Protein AF-A0A2G9N3I8-F1 (afdb_monomer_lite)

pLDDT: mean 81.4, std 17.85, range [31.97, 96.81]

Foldseek 3Di:
DEEEEEEADPLCVLLQVVLVVVCVVPDPPYDYHYYYHVHLVRCLVCVVVCQVGPEYEYEYEAADDDPSLVSSVVSQVVVVVVVHHYDYDHYYDNDRCDDSVSSVVVSVVVVCLQANPPDDPDDDDDDDDPHDHD

Secondary structure (DSSP, 8-state):
-EEEEEES-GGGHHHHHHHHHHHHHHSSS-EEEEEE-SSHHHHHHHGGGGTTSSEEEEEEEESS--HHHHHHHHHHHHHHHTT--EEEEEEE-SS---SHHHHHHHHHHHHHHHH--TT---------------

Structure (mmCIF, N/CA/C/O backbone):
data_AF-A0A2G9N3I8-F1
#
_entry.id   AF-A0A2G9N3I8-F1
#
loop_
_atom_site.group_PDB
_atom_site.id
_atom_site.type_symbol
_atom_site.label_atom_id
_atom_site.label_alt_id
_atom_site.label_comp_id
_atom_site.label_asym_id
_atom_site.label_entity_id
_atom_site.label_seq_id
_atom_site.pdbx_PDB_ins_code
_atom_site.Cartn_x
_atom_site.Cartn_y
_atom_site.Cartn_z
_atom_site.occupancy
_atom_site.B_iso_or_equiv
_atom_site.auth_seq_id
_atom_site.auth_comp_id
_atom_site.auth_asym_id
_atom_site.auth_atom_id
_atom_site.pdbx_PDB_model_num
ATOM 1 N N . MET A 1 1 ? -4.926 -1.048 17.184 1.00 89.94 1 MET A N 1
ATOM 2 C CA . MET A 1 1 ? -5.136 -1.405 15.766 1.00 89.94 1 MET A CA 1
ATOM 3 C C . MET A 1 1 ? -3.810 -1.860 15.169 1.00 89.94 1 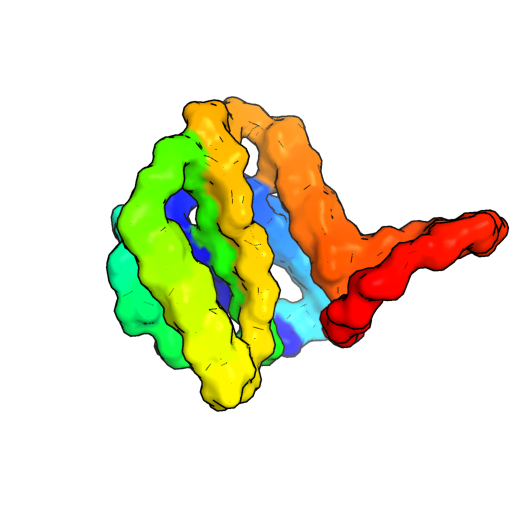MET A C 1
ATOM 5 O O . MET A 1 1 ? -2.803 -1.236 15.475 1.00 89.94 1 MET A O 1
ATOM 9 N N . LYS A 1 2 ? -3.779 -2.940 14.387 1.00 95.50 2 LYS A N 1
ATOM 10 C CA . LYS A 1 2 ? -2.615 -3.431 13.639 1.00 95.50 2 LYS A CA 1
ATOM 11 C C . LYS A 1 2 ? -2.803 -3.127 12.158 1.00 95.50 2 LYS A C 1
ATOM 13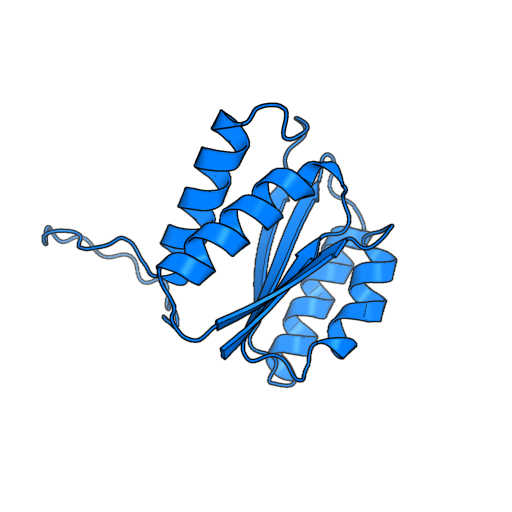 O O . LYS A 1 2 ? -3.766 -3.610 11.567 1.00 95.50 2 LYS A O 1
ATOM 18 N N . ILE A 1 3 ? -1.898 -2.352 11.573 1.00 95.56 3 ILE A N 1
ATOM 19 C CA . ILE A 1 3 ? -1.936 -1.980 10.154 1.00 95.56 3 ILE A CA 1
ATOM 20 C C . ILE A 1 3 ? -0.709 -2.555 9.453 1.00 95.56 3 ILE A C 1
ATOM 22 O O . ILE A 1 3 ? 0.402 -2.404 9.952 1.00 95.56 3 ILE A O 1
ATOM 26 N N . ALA A 1 4 ? -0.904 -3.193 8.304 1.00 96.81 4 ALA A N 1
ATOM 27 C CA . ALA A 1 4 ? 0.188 -3.540 7.402 1.00 96.81 4 ALA A CA 1
ATOM 28 C C . ALA A 1 4 ? 0.185 -2.573 6.215 1.00 96.81 4 ALA A C 1
ATOM 30 O O . ALA A 1 4 ? -0.865 -2.343 5.621 1.00 96.81 4 ALA A O 1
ATOM 31 N N . ILE A 1 5 ? 1.340 -2.018 5.862 1.00 96.12 5 ILE A N 1
ATOM 32 C CA . ILE A 1 5 ? 1.570 -1.287 4.615 1.00 96.12 5 ILE A CA 1
ATOM 33 C C . ILE A 1 5 ? 2.506 -2.154 3.783 1.00 96.12 5 ILE A C 1
ATOM 35 O O . ILE A 1 5 ? 3.629 -2.421 4.204 1.00 96.12 5 ILE A O 1
ATOM 39 N N . VAL A 1 6 ? 2.040 -2.619 2.631 1.00 95.69 6 VAL A N 1
ATOM 40 C CA . VAL A 1 6 ? 2.768 -3.564 1.783 1.00 95.69 6 VAL A CA 1
ATOM 41 C C . VAL A 1 6 ? 2.985 -2.975 0.396 1.00 95.69 6 VAL A C 1
ATOM 43 O O . VAL A 1 6 ? 2.074 -2.385 -0.181 1.00 95.69 6 VAL A O 1
ATOM 46 N N . THR A 1 7 ? 4.190 -3.140 -0.134 1.00 93.19 7 THR A N 1
ATOM 47 C CA . THR A 1 7 ? 4.594 -2.700 -1.479 1.00 93.19 7 THR A CA 1
ATOM 48 C C . THR A 1 7 ? 5.481 -3.758 -2.128 1.00 93.19 7 THR A C 1
ATOM 50 O O . THR A 1 7 ? 5.988 -4.634 -1.433 1.00 93.19 7 THR A O 1
ATOM 53 N N . SER A 1 8 ? 5.678 -3.706 -3.446 1.00 89.19 8 SER A N 1
ATOM 54 C CA . SER A 1 8 ? 6.656 -4.538 -4.155 1.00 89.19 8 SER A CA 1
ATOM 55 C C . SER A 1 8 ? 7.825 -3.759 -4.768 1.00 89.19 8 SER A C 1
ATOM 57 O O . SER A 1 8 ? 8.531 -4.289 -5.625 1.00 89.19 8 SER A O 1
ATOM 59 N N . ASN A 1 9 ? 8.003 -2.483 -4.409 1.00 83.44 9 ASN A N 1
ATOM 60 C CA . ASN A 1 9 ? 9.043 -1.640 -4.989 1.00 83.44 9 ASN A CA 1
ATOM 61 C C . ASN A 1 9 ? 9.691 -0.735 -3.931 1.00 83.44 9 ASN A C 1
ATOM 63 O O . ASN A 1 9 ? 9.032 0.028 -3.227 1.00 83.44 9 ASN A O 1
ATOM 67 N N . ALA A 1 10 ? 11.022 -0.786 -3.841 1.00 80.75 10 ALA A N 1
ATOM 68 C CA . ALA A 1 10 ? 11.787 -0.008 -2.871 1.00 80.75 10 ALA A CA 1
ATOM 69 C C . ALA A 1 10 ? 11.663 1.515 -3.070 1.00 80.75 10 ALA A C 1
ATOM 71 O O . ALA A 1 10 ? 11.817 2.258 -2.099 1.00 80.75 10 ALA A O 1
ATOM 72 N N . SER A 1 11 ? 11.346 1.993 -4.281 1.00 79.00 11 SER A N 1
ATOM 73 C CA . SER A 1 11 ? 11.097 3.424 -4.522 1.00 79.00 11 SER A CA 1
ATOM 74 C C . SER A 1 11 ? 9.849 3.946 -3.803 1.00 79.00 11 SER A C 1
ATOM 76 O O . SER A 1 11 ? 9.693 5.149 -3.638 1.00 79.00 11 SER A O 1
ATOM 78 N N . GLU A 1 12 ? 8.969 3.059 -3.339 1.00 81.44 12 GLU A N 1
ATOM 79 C CA . GLU A 1 12 ? 7.737 3.404 -2.621 1.00 81.44 12 GLU A CA 1
ATOM 80 C C . GLU A 1 12 ? 7.942 3.465 -1.100 1.00 81.44 12 GLU A C 1
ATOM 82 O O . GLU A 1 12 ? 7.038 3.824 -0.337 1.00 81.44 12 GLU A O 1
ATOM 87 N N . LEU A 1 13 ? 9.148 3.133 -0.627 1.00 84.69 13 LEU A N 1
ATOM 88 C CA . LEU A 1 13 ? 9.482 3.142 0.791 1.00 84.69 13 LEU A CA 1
ATOM 89 C C . LEU A 1 13 ? 9.346 4.532 1.444 1.00 84.69 13 LEU A C 1
ATOM 91 O O . LEU A 1 13 ? 8.852 4.578 2.572 1.00 84.69 13 LEU A O 1
ATOM 95 N N . PRO A 1 14 ? 9.719 5.661 0.802 1.00 87.44 14 PRO A N 1
ATOM 96 C CA . PRO A 1 14 ? 9.495 6.991 1.372 1.00 87.44 14 PRO A CA 1
ATOM 97 C C . PRO A 1 14 ? 8.012 7.276 1.645 1.00 87.44 14 PRO A C 1
ATOM 99 O O . PRO A 1 14 ? 7.670 7.741 2.732 1.00 87.44 14 PRO A O 1
ATOM 102 N N . VAL A 1 15 ? 7.125 6.921 0.707 1.00 88.50 15 VAL A N 1
ATOM 103 C CA . VAL A 1 15 ? 5.667 7.039 0.883 1.00 88.50 15 VAL A CA 1
ATOM 104 C C . VAL A 1 15 ? 5.191 6.138 2.016 1.00 88.50 15 VAL A C 1
ATOM 106 O O . VAL A 1 15 ? 4.467 6.587 2.897 1.00 88.50 15 VAL A O 1
ATOM 109 N N . SER A 1 16 ? 5.632 4.879 2.030 1.00 91.31 16 SER A N 1
ATOM 110 C CA . SER A 1 16 ? 5.220 3.899 3.041 1.00 91.31 16 SER A CA 1
ATOM 111 C C . SER A 1 16 ? 5.609 4.334 4.458 1.00 91.31 16 SER A C 1
ATOM 113 O O . SER A 1 16 ? 4.801 4.245 5.382 1.00 91.31 16 SER A O 1
ATOM 115 N N . LYS A 1 17 ? 6.831 4.858 4.629 1.00 91.44 17 LYS A N 1
ATOM 116 C CA . LYS A 1 17 ? 7.322 5.385 5.911 1.00 91.44 17 LYS A CA 1
ATOM 117 C C . LYS A 1 17 ? 6.541 6.614 6.348 1.00 91.44 17 LYS A C 1
ATOM 119 O O . LYS A 1 17 ? 6.033 6.644 7.465 1.00 91.44 17 LYS A O 1
ATOM 124 N N . ARG A 1 18 ? 6.374 7.591 5.460 1.00 90.69 18 ARG A N 1
ATOM 125 C CA . ARG A 1 18 ? 5.629 8.808 5.784 1.00 90.69 18 ARG A CA 1
ATOM 126 C C . ARG A 1 18 ? 4.174 8.516 6.138 1.00 90.69 18 ARG A C 1
ATOM 128 O O . ARG A 1 18 ? 3.646 9.070 7.097 1.00 90.69 18 ARG A O 1
ATOM 135 N N . LEU A 1 19 ? 3.538 7.614 5.393 1.00 91.75 19 LEU A N 1
ATOM 136 C CA . LEU A 1 19 ? 2.188 7.160 5.693 1.00 91.75 19 LEU A CA 1
ATOM 137 C C . LEU A 1 19 ? 2.121 6.498 7.073 1.00 91.75 19 LEU A C 1
ATOM 139 O O . LEU A 1 19 ? 1.176 6.757 7.812 1.00 91.75 19 LEU A O 1
ATOM 143 N N . SER A 1 20 ? 3.116 5.682 7.442 1.00 93.62 20 SER A N 1
ATOM 144 C CA . SER A 1 20 ? 3.160 5.076 8.776 1.00 93.62 20 SER A CA 1
ATOM 145 C C . SER A 1 20 ? 3.246 6.123 9.892 1.00 93.62 20 SER A C 1
ATOM 147 O O . SER A 1 20 ? 2.436 6.076 10.815 1.00 93.62 20 SER A O 1
ATOM 149 N N . GLU A 1 21 ? 4.126 7.120 9.766 1.00 92.06 21 GLU A N 1
ATOM 150 C CA . GLU A 1 21 ? 4.265 8.206 10.747 1.00 92.06 21 GLU A CA 1
ATOM 151 C C . GLU A 1 21 ? 2.951 8.980 10.922 1.00 92.06 21 GLU A C 1
ATOM 153 O O . GLU A 1 21 ? 2.522 9.274 12.040 1.00 92.06 21 GLU A O 1
ATOM 158 N N . GLU A 1 22 ? 2.266 9.276 9.819 1.00 91.56 22 GLU A N 1
ATOM 159 C CA . GLU A 1 22 ? 1.034 10.057 9.862 1.00 91.56 22 GLU A CA 1
ATOM 160 C C . GLU A 1 22 ? -0.154 9.250 10.410 1.00 91.56 22 GLU A C 1
ATOM 162 O O . GLU A 1 22 ? -0.953 9.762 11.199 1.00 91.56 22 GLU A O 1
ATOM 167 N N . LEU A 1 23 ? -0.238 7.956 10.087 1.00 90.12 23 LEU A N 1
ATOM 168 C CA . LEU A 1 23 ? -1.221 7.051 10.686 1.00 90.12 23 LEU A CA 1
ATOM 169 C C . LEU A 1 23 ? -0.989 6.872 12.193 1.00 90.12 23 LEU A C 1
ATOM 171 O O . LEU A 1 23 ? -1.958 6.851 12.950 1.00 90.12 23 LEU A O 1
ATOM 175 N N . GLU A 1 24 ? 0.265 6.795 12.645 1.00 92.00 24 GLU A N 1
ATOM 176 C CA . GLU A 1 24 ? 0.614 6.764 14.072 1.00 92.00 24 GLU A CA 1
ATOM 177 C C . GLU A 1 24 ? 0.221 8.048 14.803 1.00 92.00 24 GLU A C 1
ATOM 179 O O . GLU A 1 24 ? -0.187 8.005 15.969 1.00 92.00 24 GLU A O 1
ATOM 184 N N . ASN A 1 25 ? 0.302 9.197 14.131 1.00 89.44 25 ASN A N 1
ATOM 185 C CA . ASN A 1 25 ? -0.119 10.473 14.696 1.00 89.44 25 ASN A CA 1
ATOM 186 C C . ASN A 1 25 ? -1.641 10.584 14.831 1.00 89.44 25 ASN A C 1
ATOM 188 O O . ASN A 1 25 ? -2.117 11.084 15.855 1.00 89.44 25 ASN A O 1
ATOM 192 N N . GLN A 1 26 ? -2.393 10.109 13.836 1.00 85.88 26 GLN A N 1
ATOM 193 C CA . GLN A 1 26 ? -3.850 10.259 13.780 1.00 85.88 26 GLN A CA 1
ATOM 194 C C . GLN A 1 26 ? -4.613 9.152 14.517 1.00 85.88 26 GLN A C 1
ATOM 196 O O . GLN A 1 26 ? -5.662 9.417 15.108 1.00 85.88 26 GLN A O 1
ATOM 201 N N . ILE A 1 27 ? -4.097 7.920 14.518 1.00 84.56 27 ILE A N 1
ATOM 202 C CA . ILE A 1 27 ? -4.749 6.764 15.136 1.00 84.56 27 ILE A CA 1
ATOM 203 C 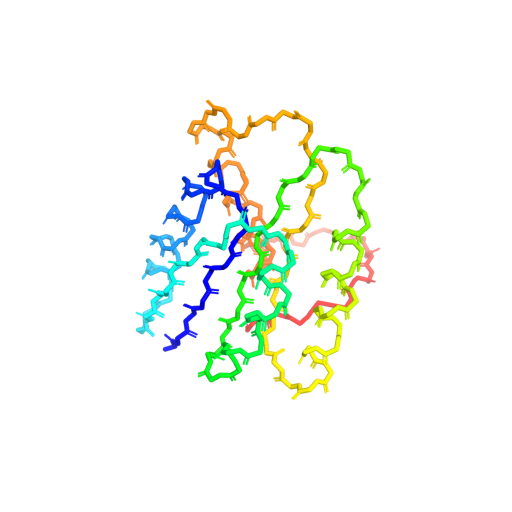C . ILE A 1 27 ? -3.908 6.295 16.322 1.00 84.56 27 ILE A C 1
ATOM 205 O O . ILE A 1 27 ? -2.873 5.657 16.158 1.00 84.56 27 ILE A O 1
ATOM 209 N N . LYS A 1 28 ? -4.379 6.544 17.549 1.00 83.81 28 LYS A N 1
ATOM 210 C CA . LYS A 1 28 ? -3.739 6.026 18.769 1.00 83.81 28 LYS A CA 1
ATOM 211 C C . LYS A 1 28 ? -4.739 5.221 19.604 1.00 83.81 28 LYS A C 1
ATOM 213 O O . LYS A 1 28 ? -5.800 5.755 19.925 1.00 83.81 28 LYS A O 1
ATOM 218 N N . PRO A 1 29 ? -4.420 3.972 20.003 1.00 88.31 29 PRO A N 1
ATOM 219 C CA . PRO A 1 29 ? -3.176 3.229 19.753 1.00 88.31 29 PRO A CA 1
ATOM 220 C C . PRO A 1 29 ? -3.167 2.435 18.423 1.00 88.31 29 PRO A C 1
ATOM 222 O O . PRO A 1 29 ? -4.090 1.661 18.135 1.00 88.31 29 PRO A O 1
ATOM 225 N N . VAL A 1 30 ? -2.070 2.536 17.663 1.00 92.62 30 VAL A N 1
ATOM 226 C CA . VAL A 1 30 ? -1.812 1.756 16.438 1.00 92.62 30 VAL A CA 1
ATOM 227 C C . VAL A 1 30 ? -0.422 1.109 16.473 1.00 92.62 30 VAL A C 1
ATOM 229 O O . VAL A 1 30 ? 0.489 1.613 17.119 1.00 92.62 30 VAL A O 1
ATOM 232 N N . SER A 1 31 ? -0.281 -0.038 15.816 1.00 95.19 31 SER A N 1
ATOM 233 C CA . SER A 1 31 ? 0.984 -0.711 15.527 1.00 95.19 31 SER A CA 1
ATOM 234 C C . SER A 1 31 ? 1.042 -0.934 14.022 1.00 95.19 31 SER A C 1
ATOM 236 O O . SER A 1 31 ? 0.110 -1.516 13.462 1.00 95.19 31 SER A O 1
ATOM 238 N N . ILE A 1 32 ? 2.092 -0.429 13.374 1.00 96.06 32 ILE A N 1
ATOM 239 C CA . ILE A 1 32 ? 2.223 -0.455 11.917 1.00 96.06 32 ILE A CA 1
ATOM 240 C C . ILE A 1 32 ? 3.415 -1.322 11.514 1.00 96.06 32 ILE A C 1
ATOM 242 O O . ILE A 1 32 ? 4.504 -1.199 12.072 1.00 96.06 32 ILE A O 1
ATOM 246 N N . SER A 1 33 ? 3.200 -2.200 10.539 1.00 95.94 33 SER A N 1
ATOM 247 C CA . SER A 1 33 ? 4.238 -2.995 9.884 1.00 95.94 33 SER A CA 1
ATOM 248 C C . SER A 1 33 ? 4.358 -2.548 8.434 1.00 95.94 33 SER A C 1
ATOM 250 O O . SER A 1 33 ? 3.361 -2.524 7.720 1.00 95.94 33 SER A O 1
ATOM 252 N N . VAL A 1 34 ? 5.564 -2.179 8.004 1.00 95.56 34 VAL A N 1
ATOM 253 C CA . VAL A 1 34 ? 5.853 -1.823 6.609 1.00 95.56 34 VAL A CA 1
ATOM 254 C C . VAL A 1 34 ? 6.665 -2.951 5.987 1.00 95.56 34 VAL A C 1
ATOM 256 O O . VAL A 1 34 ? 7.761 -3.239 6.467 1.00 95.56 34 VAL A O 1
ATOM 259 N N . GLU A 1 35 ? 6.149 -3.571 4.929 1.00 95.00 35 GLU A N 1
ATOM 260 C CA . GLU A 1 35 ? 6.817 -4.669 4.227 1.00 95.00 35 GLU A CA 1
ATOM 261 C C . GLU A 1 35 ? 7.001 -4.366 2.739 1.00 95.00 35 GLU A C 1
ATOM 263 O O . GLU A 1 35 ? 6.094 -3.892 2.054 1.00 95.00 35 GLU A O 1
ATOM 268 N N . VAL A 1 36 ? 8.204 -4.655 2.240 1.00 93.56 36 VAL A N 1
ATOM 269 C CA . VAL A 1 36 ? 8.568 -4.509 0.829 1.00 93.56 36 VAL A CA 1
ATOM 270 C C . VAL A 1 36 ? 8.853 -5.895 0.274 1.00 93.56 36 VAL A C 1
ATOM 272 O O . VAL A 1 36 ? 9.822 -6.543 0.668 1.00 93.56 36 VAL A O 1
ATOM 275 N N . PHE A 1 37 ? 8.008 -6.339 -0.644 1.00 93.06 37 PHE A N 1
ATOM 276 C CA . PHE A 1 37 ? 8.185 -7.575 -1.382 1.00 93.06 37 PHE A CA 1
ATOM 277 C C . PHE A 1 37 ? 9.157 -7.356 -2.551 1.00 93.06 37 PHE A C 1
ATOM 279 O O . PHE A 1 37 ? 9.156 -6.285 -3.156 1.00 93.06 37 PHE A O 1
ATOM 286 N N . PRO A 1 38 ? 9.976 -8.355 -2.913 1.00 89.06 38 PRO A N 1
ATOM 287 C CA . PRO A 1 38 ? 10.898 -8.241 -4.045 1.00 89.06 38 PRO A CA 1
ATOM 288 C C . PRO A 1 38 ? 10.210 -8.102 -5.411 1.00 89.06 38 PRO A C 1
ATOM 290 O O . PRO A 1 38 ? 10.823 -7.621 -6.362 1.00 89.06 38 PRO A O 1
ATOM 293 N N . SER A 1 39 ? 8.959 -8.554 -5.531 1.00 90.88 39 SER A N 1
ATOM 294 C CA . SER A 1 39 ? 8.180 -8.498 -6.769 1.00 90.88 39 SER A CA 1
ATOM 295 C C . SER A 1 39 ? 6.674 -8.486 -6.499 1.00 90.88 39 SER A C 1
ATOM 297 O O . SER A 1 39 ? 6.217 -8.850 -5.412 1.00 90.88 39 SER A O 1
ATOM 299 N N . VAL A 1 40 ? 5.885 -8.098 -7.507 1.00 92.38 40 VAL A N 1
ATOM 300 C CA . VAL A 1 40 ? 4.413 -8.137 -7.437 1.00 92.38 40 VAL A CA 1
ATOM 301 C C . VAL A 1 40 ? 3.911 -9.573 -7.230 1.00 92.38 40 VAL A C 1
ATOM 303 O O . VAL A 1 40 ? 2.978 -9.793 -6.463 1.00 92.38 40 VAL A O 1
ATOM 306 N N . LEU A 1 41 ? 4.555 -10.571 -7.844 1.00 92.38 41 LEU A N 1
ATOM 307 C CA . LEU A 1 41 ? 4.203 -11.988 -7.678 1.00 92.38 41 LEU A CA 1
ATOM 308 C C . LEU A 1 41 ? 4.447 -12.500 -6.250 1.00 92.38 41 LEU A C 1
ATOM 310 O O . LEU A 1 41 ? 3.648 -13.278 -5.717 1.00 92.38 41 LEU A O 1
ATOM 314 N N . GLU A 1 42 ? 5.525 -12.051 -5.608 1.00 93.62 42 GLU A N 1
ATOM 315 C CA . GLU A 1 42 ? 5.785 -12.374 -4.203 1.00 93.62 42 GLU A CA 1
ATOM 316 C C . GLU A 1 42 ? 4.791 -11.677 -3.273 1.00 93.62 42 GLU A C 1
ATOM 318 O O . GLU A 1 42 ? 4.295 -12.308 -2.341 1.00 93.62 42 GLU A O 1
ATOM 323 N N . LEU A 1 43 ? 4.418 -10.428 -3.575 1.00 94.44 43 LEU A N 1
ATOM 324 C CA . LEU A 1 43 ? 3.350 -9.725 -2.863 1.00 94.44 43 LEU A CA 1
ATOM 325 C C . LEU A 1 43 ? 2.016 -10.482 -2.967 1.00 94.44 43 LEU A C 1
ATOM 327 O O . LEU A 1 43 ? 1.364 -10.700 -1.950 1.00 94.44 43 LEU A O 1
ATOM 331 N N . ILE A 1 44 ? 1.632 -10.937 -4.165 1.00 94.75 44 ILE A N 1
ATOM 332 C CA . ILE A 1 44 ? 0.425 -11.756 -4.392 1.00 94.75 44 ILE A CA 1
ATOM 333 C C . ILE A 1 44 ? 0.439 -13.008 -3.512 1.00 94.75 44 ILE A C 1
ATOM 335 O O . ILE A 1 44 ? -0.550 -13.313 -2.845 1.00 94.75 44 ILE A O 1
ATOM 339 N N . SER A 1 45 ? 1.565 -13.723 -3.504 1.00 93.75 45 SER A N 1
ATOM 340 C CA . SER A 1 45 ? 1.718 -14.967 -2.742 1.00 93.75 45 SER A CA 1
ATOM 341 C C . SER A 1 45 ? 1.705 -14.724 -1.230 1.00 93.75 45 SER A C 1
ATOM 343 O O . SER A 1 45 ? 1.187 -15.543 -0.473 1.00 93.75 45 SER A O 1
ATOM 345 N N . GLY A 1 46 ? 2.256 -13.592 -0.786 1.00 93.38 46 GLY A N 1
ATOM 346 C CA . GLY A 1 46 ? 2.368 -13.221 0.620 1.00 93.38 46 GLY A CA 1
ATOM 347 C C . GLY A 1 46 ? 1.139 -12.524 1.201 1.00 93.38 46 GLY A C 1
ATOM 348 O O . GLY A 1 46 ? 1.007 -12.486 2.423 1.00 93.38 46 GLY A O 1
ATOM 349 N N . LEU A 1 47 ? 0.221 -12.006 0.378 1.00 93.56 47 LEU A N 1
ATOM 350 C CA . LEU A 1 47 ? -0.868 -11.134 0.834 1.00 93.56 47 LEU A CA 1
ATOM 351 C C . LEU A 1 47 ? -1.769 -11.784 1.896 1.00 93.56 47 LEU A C 1
ATOM 353 O O . LEU A 1 47 ? -2.141 -11.142 2.877 1.00 93.56 47 LEU A O 1
ATOM 357 N N . HIS A 1 48 ? -2.053 -13.078 1.752 1.00 92.81 48 HIS A N 1
ATOM 358 C CA . HIS A 1 48 ? -2.888 -13.821 2.698 1.00 92.81 48 HIS A CA 1
ATOM 359 C C . HIS A 1 48 ? -2.301 -13.861 4.122 1.00 92.81 48 HIS A C 1
ATOM 361 O O . HIS A 1 48 ? -3.034 -13.936 5.110 1.00 92.81 48 HIS A O 1
ATOM 367 N N . SER A 1 49 ? -0.976 -13.747 4.254 1.00 94.06 49 SER A N 1
ATOM 368 C CA . SER A 1 49 ? -0.272 -13.749 5.544 1.00 94.06 49 SER A CA 1
ATOM 369 C C . SER A 1 49 ? -0.742 -12.621 6.463 1.00 94.06 49 SER A C 1
ATOM 371 O O . SER A 1 49 ? -0.663 -12.752 7.684 1.00 94.06 49 SER A O 1
ATOM 373 N N . PHE A 1 50 ? -1.287 -11.538 5.900 1.00 95.19 50 PHE A N 1
ATOM 374 C CA . PHE A 1 50 ? -1.750 -10.370 6.645 1.00 95.19 50 PHE A CA 1
ATOM 375 C C . PHE A 1 50 ? -3.234 -10.425 7.044 1.00 95.19 50 PHE A C 1
ATOM 377 O O . PHE A 1 50 ? -3.749 -9.450 7.582 1.00 95.19 50 PHE A O 1
ATOM 384 N N . MET A 1 51 ? -3.925 -11.556 6.859 1.00 92.69 51 MET A N 1
ATOM 385 C CA . MET A 1 51 ? -5.322 -11.771 7.293 1.00 92.69 51 MET A CA 1
ATOM 386 C C . MET A 1 51 ? -5.597 -11.410 8.765 1.00 92.69 51 MET A C 1
ATOM 388 O O . MET A 1 51 ? -6.724 -11.106 9.142 1.00 92.69 51 MET A O 1
ATOM 392 N N . HIS A 1 52 ? -4.571 -11.463 9.615 1.00 92.75 52 HIS A N 1
ATOM 393 C CA . HIS A 1 52 ? -4.663 -11.181 11.046 1.00 92.75 52 HIS A CA 1
ATOM 394 C C . HIS A 1 52 ? -4.465 -9.695 11.409 1.00 92.75 52 HIS A C 1
ATOM 396 O O . HIS A 1 52 ? -4.492 -9.350 12.594 1.00 92.75 52 HIS A O 1
ATOM 402 N N . PHE A 1 53 ? -4.221 -8.826 10.423 1.00 95.56 53 PHE A N 1
ATOM 403 C CA . PHE A 1 53 ? -4.156 -7.378 10.606 1.00 95.56 53 PHE A CA 1
ATOM 404 C C . PHE A 1 53 ? -5.556 -6.757 10.537 1.00 95.56 53 PHE A C 1
ATOM 406 O O . PHE A 1 53 ? -6.431 -7.229 9.815 1.00 95.56 53 PHE A O 1
ATOM 413 N N . ASP A 1 54 ? -5.763 -5.661 11.273 1.00 94.38 54 ASP A N 1
ATOM 414 C CA . ASP A 1 54 ? -7.040 -4.937 11.276 1.00 94.38 54 ASP A CA 1
ATOM 415 C C . ASP A 1 54 ? -7.269 -4.177 9.960 1.00 94.38 54 ASP A C 1
ATOM 417 O O . ASP A 1 54 ? -8.412 -3.912 9.583 1.00 94.38 54 ASP A O 1
ATOM 421 N N . LEU A 1 55 ? -6.183 -3.793 9.285 1.00 93.69 55 LEU A N 1
ATOM 422 C CA . LEU A 1 55 ? -6.183 -3.123 7.990 1.00 93.69 55 LEU A CA 1
ATOM 423 C C . LEU A 1 55 ? -4.891 -3.441 7.239 1.00 93.69 55 LEU A C 1
ATOM 425 O O . LEU A 1 55 ? -3.801 -3.368 7.807 1.00 93.69 55 LEU A O 1
ATOM 429 N N . VAL A 1 56 ? -5.013 -3.711 5.946 1.00 95.19 56 VAL A N 1
ATOM 430 C CA . VAL A 1 56 ? -3.876 -3.852 5.037 1.00 95.19 56 VAL A CA 1
ATOM 431 C C . VAL A 1 56 ? -3.961 -2.803 3.945 1.00 95.19 56 VAL A C 1
ATOM 433 O O . VAL A 1 56 ? -4.991 -2.644 3.292 1.00 95.19 56 VAL A O 1
ATOM 436 N N . ILE A 1 57 ? -2.876 -2.067 3.764 1.00 94.69 57 ILE A N 1
ATOM 437 C CA . ILE A 1 57 ? -2.724 -1.018 2.769 1.00 94.69 57 ILE A CA 1
ATOM 438 C C . ILE A 1 57 ? -1.737 -1.531 1.731 1.00 94.69 57 ILE A C 1
ATOM 440 O O . ILE A 1 57 ? -0.559 -1.696 2.028 1.00 94.69 57 ILE A O 1
ATOM 444 N N . VAL A 1 58 ? -2.219 -1.790 0.521 1.00 93.88 58 VAL A N 1
ATOM 445 C CA . VAL A 1 58 ? -1.372 -2.176 -0.611 1.00 93.88 58 VAL A CA 1
ATOM 446 C C . VAL A 1 58 ? -1.011 -0.920 -1.391 1.00 93.88 58 VAL A C 1
ATOM 448 O O . VAL A 1 58 ? -1.913 -0.226 -1.865 1.00 93.88 58 VAL A O 1
ATOM 451 N N . LEU A 1 59 ? 0.281 -0.635 -1.519 1.00 91.44 59 LEU A N 1
ATOM 452 C CA . LEU A 1 59 ? 0.829 0.429 -2.353 1.00 91.44 59 LEU A CA 1
ATOM 453 C C . LEU A 1 59 ? 1.542 -0.207 -3.547 1.00 91.44 59 LEU A C 1
ATOM 455 O O . LEU A 1 59 ? 2.330 -1.135 -3.371 1.00 91.44 59 LEU A O 1
ATOM 459 N N . LEU A 1 60 ? 1.214 0.251 -4.752 1.00 89.00 60 LEU A N 1
ATOM 460 C CA . LEU A 1 60 ? 1.912 -0.148 -5.963 1.00 89.00 60 LEU A CA 1
ATOM 461 C C . LEU A 1 60 ? 1.908 0.988 -6.985 1.00 89.00 60 LEU A C 1
ATOM 463 O O . LEU A 1 60 ? 0.848 1.419 -7.440 1.00 89.00 60 LEU A O 1
ATOM 467 N N . TYR A 1 61 ? 3.099 1.407 -7.392 1.00 80.69 61 TYR A N 1
ATOM 468 C CA . TYR A 1 61 ? 3.334 2.344 -8.481 1.00 80.69 61 TYR A CA 1
ATOM 469 C C . TYR A 1 61 ? 4.091 1.615 -9.585 1.00 80.69 61 TYR A C 1
ATOM 471 O O . TYR A 1 61 ? 5.197 1.111 -9.377 1.00 80.69 61 TYR A O 1
ATOM 479 N N . TYR A 1 62 ? 3.473 1.512 -10.757 1.00 77.38 62 TYR A N 1
ATOM 480 C CA . TYR A 1 62 ? 4.003 0.729 -11.872 1.00 77.38 62 TYR A CA 1
ATOM 481 C C . TYR A 1 62 ? 4.063 1.573 -13.144 1.00 77.38 62 TYR A C 1
ATOM 483 O O . TYR A 1 62 ? 3.171 2.373 -13.386 1.00 77.38 62 TYR A O 1
ATOM 491 N N . GLY A 1 63 ? 5.104 1.388 -13.957 1.00 73.88 63 GLY A N 1
ATOM 492 C CA . GLY A 1 63 ? 5.258 2.111 -15.225 1.00 73.88 63 GLY A CA 1
ATOM 493 C C . GLY A 1 63 ? 4.306 1.591 -16.305 1.00 73.88 63 GLY A C 1
ATOM 494 O O . GLY A 1 63 ? 3.169 2.028 -16.427 1.00 73.88 63 GLY A O 1
ATOM 495 N N . ALA A 1 64 ? 4.726 0.594 -17.084 1.00 66.75 64 ALA A N 1
ATOM 496 C CA . ALA A 1 64 ? 3.844 -0.045 -18.061 1.00 66.75 64 ALA A CA 1
ATOM 497 C C . ALA A 1 64 ? 2.899 -1.066 -17.402 1.00 66.75 64 ALA A C 1
ATOM 499 O O . ALA A 1 64 ? 3.299 -1.787 -16.484 1.00 66.75 64 ALA A O 1
ATOM 500 N N . GLU A 1 65 ? 1.664 -1.167 -17.906 1.00 71.12 65 GLU A N 1
ATOM 501 C CA . GLU A 1 65 ? 0.698 -2.186 -17.480 1.00 71.12 65 GLU A CA 1
ATOM 502 C C . GLU A 1 65 ? 1.316 -3.588 -17.587 1.00 71.12 65 GLU A C 1
ATOM 504 O O . GLU A 1 65 ? 1.764 -4.013 -18.655 1.00 71.12 65 GLU A O 1
ATOM 509 N N . SER A 1 66 ? 1.365 -4.300 -16.457 1.00 80.38 66 SER A N 1
ATOM 510 C CA . SER A 1 66 ? 1.944 -5.637 -16.371 1.00 80.38 66 SER A CA 1
ATOM 511 C C . SER A 1 66 ? 0.875 -6.677 -16.045 1.00 80.38 66 SER A C 1
ATOM 513 O O . SER A 1 66 ? -0.101 -6.413 -15.337 1.00 80.38 66 SER A O 1
ATOM 515 N N . HIS A 1 67 ? 1.072 -7.894 -16.553 1.00 89.88 67 HIS A N 1
ATOM 516 C CA . HIS A 1 67 ? 0.226 -9.038 -16.214 1.00 89.88 67 HIS A CA 1
ATOM 517 C C . HIS A 1 67 ? 0.141 -9.249 -14.693 1.00 89.88 67 HIS A C 1
ATOM 519 O O . HIS A 1 67 ? -0.938 -9.508 -14.161 1.00 89.88 67 HIS A O 1
ATOM 525 N N . ASP A 1 68 ? 1.254 -9.040 -13.991 1.00 90.25 68 ASP A N 1
ATOM 526 C CA . ASP A 1 68 ? 1.354 -9.220 -12.545 1.00 90.25 68 ASP A CA 1
ATOM 527 C C . ASP A 1 68 ? 0.494 -8.204 -11.778 1.00 90.25 68 ASP A C 1
ATOM 529 O O . ASP A 1 68 ? -0.146 -8.562 -10.792 1.00 90.25 68 ASP A O 1
ATOM 533 N N . VAL A 1 69 ? 0.405 -6.951 -12.247 1.00 90.06 69 VAL A N 1
ATOM 534 C CA . VAL A 1 69 ? -0.476 -5.930 -11.646 1.00 90.06 69 VAL A CA 1
ATOM 535 C C . VAL A 1 69 ? -1.935 -6.372 -11.743 1.00 90.06 69 VAL A C 1
ATOM 537 O O . VAL A 1 69 ? -2.682 -6.273 -10.769 1.00 90.06 69 VAL A O 1
ATOM 540 N N . ARG A 1 70 ? -2.348 -6.921 -12.891 1.00 91.38 70 ARG A N 1
ATOM 541 C CA . ARG A 1 70 ? -3.704 -7.459 -13.052 1.00 91.38 70 ARG A CA 1
ATOM 542 C C . ARG A 1 70 ? -3.964 -8.619 -12.090 1.00 91.38 70 ARG A C 1
ATOM 544 O O . ARG A 1 70 ? -5.005 -8.632 -11.436 1.00 91.38 70 ARG A O 1
ATOM 551 N N . MET A 1 71 ? -3.019 -9.550 -11.967 1.00 94.25 71 MET A N 1
ATOM 552 C CA . MET A 1 71 ? -3.128 -10.657 -11.012 1.00 94.25 71 MET A CA 1
ATOM 553 C C . MET A 1 71 ? -3.226 -10.159 -9.565 1.00 94.25 71 MET A C 1
ATOM 555 O O . MET A 1 71 ? -4.009 -10.696 -8.783 1.00 94.25 71 MET A O 1
ATOM 559 N N . LEU A 1 72 ? -2.490 -9.103 -9.204 1.00 94.12 72 LEU A N 1
ATOM 560 C CA . LEU A 1 72 ? -2.588 -8.486 -7.882 1.00 94.12 72 LEU A CA 1
ATOM 561 C C . LEU A 1 72 ? -3.978 -7.904 -7.638 1.00 94.12 72 LEU A C 1
ATOM 563 O O . LEU A 1 72 ? -4.547 -8.109 -6.567 1.00 94.12 72 LEU A O 1
ATOM 567 N N . MET A 1 73 ? -4.545 -7.209 -8.622 1.00 92.62 73 MET A N 1
ATOM 568 C CA . MET A 1 73 ? -5.891 -6.651 -8.504 1.00 92.62 73 MET A CA 1
ATOM 569 C C . MET A 1 73 ? -6.948 -7.747 -8.328 1.00 92.62 73 MET A C 1
ATOM 571 O O . MET A 1 73 ? -7.825 -7.614 -7.473 1.00 92.62 73 MET A O 1
ATOM 575 N N . GLU A 1 74 ? -6.838 -8.850 -9.073 1.00 95.00 74 GLU A N 1
ATOM 576 C CA . GLU A 1 74 ? -7.697 -10.030 -8.905 1.00 95.00 74 GLU A CA 1
ATOM 577 C C . GLU A 1 74 ? -7.535 -10.633 -7.496 1.00 95.00 74 GLU A C 1
ATOM 579 O O . GLU A 1 74 ? -8.531 -10.877 -6.809 1.00 95.00 74 GLU A O 1
ATOM 584 N N . LYS A 1 75 ? -6.293 -10.762 -7.008 1.00 94.81 75 LYS A N 1
ATOM 585 C CA . LYS A 1 75 ? -6.000 -11.270 -5.662 1.00 94.81 75 LYS A CA 1
ATOM 586 C C . LYS A 1 75 ? -6.562 -10.381 -4.551 1.00 94.81 75 LYS A C 1
ATOM 588 O O . LYS A 1 75 ? -7.120 -10.881 -3.580 1.00 94.81 75 LYS A O 1
ATOM 593 N N . ILE A 1 76 ? -6.471 -9.061 -4.692 1.00 94.12 76 ILE A N 1
ATOM 594 C CA . ILE A 1 76 ? -7.038 -8.105 -3.729 1.00 94.12 76 ILE A CA 1
ATOM 595 C C . ILE A 1 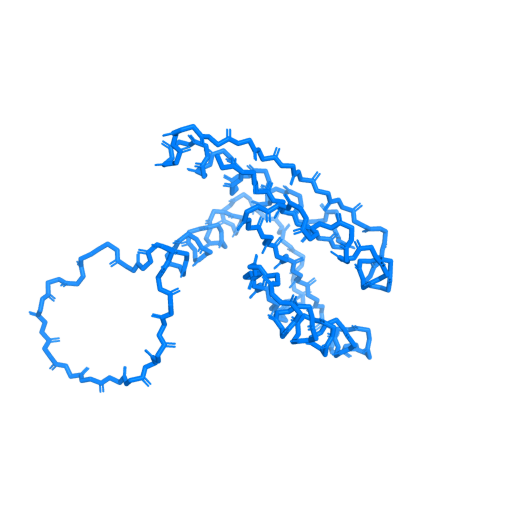76 ? -8.556 -8.284 -3.607 1.00 94.12 76 ILE A C 1
ATOM 597 O O . ILE A 1 76 ? -9.102 -8.214 -2.503 1.00 94.12 76 ILE A O 1
ATOM 601 N N . VAL A 1 77 ? -9.251 -8.508 -4.725 1.00 94.62 77 VAL A N 1
ATOM 602 C CA . VAL A 1 77 ? -10.700 -8.760 -4.723 1.00 94.62 77 VAL A CA 1
ATOM 603 C C . VAL A 1 77 ? -11.023 -10.079 -4.020 1.00 94.62 77 VAL A C 1
ATOM 605 O O . VAL A 1 77 ? -11.970 -10.128 -3.230 1.00 94.62 77 VAL A O 1
ATOM 608 N N . GLU A 1 78 ? -10.229 -11.123 -4.261 1.00 94.50 78 GLU A N 1
ATOM 609 C CA . GLU A 1 78 ? -10.357 -12.418 -3.587 1.00 94.50 78 GLU A CA 1
ATOM 610 C C . GLU A 1 78 ? -10.199 -12.281 -2.064 1.00 94.50 78 GLU A C 1
ATOM 612 O O . GLU A 1 78 ? -11.099 -12.664 -1.317 1.00 94.50 78 GLU A O 1
ATOM 617 N N . GLU A 1 79 ? -9.114 -11.661 -1.590 1.00 93.25 79 GLU A N 1
ATOM 618 C CA . GLU A 1 79 ? -8.842 -11.517 -0.152 1.00 93.25 79 GLU A CA 1
ATOM 619 C C . GLU A 1 79 ? -9.884 -10.631 0.551 1.00 93.25 79 GLU A C 1
ATOM 621 O O . GLU A 1 79 ? -10.332 -10.945 1.657 1.00 93.25 79 GLU A O 1
ATOM 626 N N . ARG A 1 80 ? -10.358 -9.560 -0.106 1.00 93.38 80 ARG A N 1
ATOM 627 C CA . ARG A 1 80 ? -11.493 -8.766 0.403 1.00 93.38 80 ARG A CA 1
ATOM 628 C C . ARG A 1 80 ? -12.748 -9.617 0.565 1.00 93.38 80 ARG A C 1
ATOM 630 O O . ARG A 1 80 ? -13.439 -9.504 1.576 1.00 93.38 80 ARG A O 1
ATOM 637 N N . SER A 1 81 ? -13.034 -10.473 -0.415 1.00 92.81 81 SER A N 1
ATOM 638 C CA . SER A 1 81 ? -14.185 -11.385 -0.375 1.00 92.81 81 SER A CA 1
ATOM 639 C C . SER A 1 81 ? -14.038 -12.446 0.720 1.00 92.81 81 SER A C 1
ATOM 641 O O . SER A 1 81 ? -15.038 -12.897 1.273 1.00 92.81 81 SER A O 1
ATOM 643 N N . ALA A 1 82 ? -12.800 -12.792 1.082 1.00 91.94 82 ALA A N 1
ATOM 644 C CA . ALA A 1 82 ? -12.472 -13.675 2.196 1.00 91.94 82 ALA A CA 1
ATOM 645 C C . ALA A 1 82 ? -12.516 -12.981 3.578 1.00 91.94 82 ALA A C 1
ATOM 647 O O . ALA A 1 82 ? -12.297 -13.633 4.597 1.00 91.94 82 ALA A O 1
ATOM 648 N N . GLY A 1 83 ? -12.840 -11.683 3.632 1.00 90.19 83 GLY A N 1
ATOM 649 C CA . GLY A 1 83 ? -13.039 -10.922 4.871 1.00 90.19 83 GLY A CA 1
ATOM 650 C C . GLY A 1 83 ? -11.871 -10.019 5.272 1.00 90.19 83 GLY A C 1
ATOM 651 O O . GLY A 1 83 ? -11.950 -9.347 6.302 1.00 90.19 83 GLY A O 1
ATOM 652 N N . MET A 1 84 ? -10.810 -9.952 4.466 1.00 93.62 84 MET A N 1
ATOM 653 C CA . MET A 1 84 ? -9.661 -9.091 4.730 1.00 93.62 84 MET A CA 1
ATOM 654 C C . MET A 1 84 ? -10.015 -7.614 4.505 1.00 93.62 84 MET A C 1
ATOM 656 O O . MET A 1 84 ? -10.467 -7.211 3.429 1.00 93.62 84 MET A O 1
ATOM 660 N N . LYS A 1 85 ? -9.773 -6.766 5.511 1.00 93.06 85 LYS A N 1
ATOM 661 C CA . LYS A 1 85 ? -9.918 -5.310 5.371 1.00 93.06 85 LYS A CA 1
ATOM 662 C C . LYS A 1 85 ? -8.708 -4.751 4.634 1.00 93.06 85 LYS A C 1
ATOM 664 O O . LYS A 1 85 ? -7.660 -4.533 5.232 1.00 93.06 85 LYS A O 1
ATOM 669 N N . LEU A 1 86 ? -8.862 -4.532 3.330 1.00 92.00 86 LEU A N 1
ATOM 670 C CA . LEU A 1 86 ? -7.766 -4.128 2.453 1.00 92.00 86 LEU A CA 1
ATOM 671 C C . LEU A 1 86 ? -8.101 -2.854 1.675 1.00 92.00 86 LEU A C 1
ATOM 673 O O . LEU A 1 86 ? -9.109 -2.799 0.968 1.00 92.00 86 LEU A O 1
ATOM 677 N N . VAL A 1 87 ? -7.225 -1.854 1.732 1.00 91.44 87 VAL A N 1
ATOM 678 C CA . VAL A 1 87 ? -7.271 -0.649 0.890 1.00 91.44 87 VAL A CA 1
ATOM 679 C C . VAL A 1 87 ? -6.074 -0.669 -0.055 1.00 91.44 87 VAL A C 1
ATOM 681 O O . VAL A 1 87 ? -4.954 -0.934 0.358 1.00 91.44 87 VAL A O 1
ATOM 684 N N . SER A 1 88 ? -6.317 -0.447 -1.342 1.00 89.94 88 SER A N 1
ATOM 685 C CA . SER A 1 88 ? -5.306 -0.597 -2.389 1.00 89.94 88 SER A CA 1
ATOM 686 C C . SER A 1 88 ? -5.137 0.706 -3.157 1.00 89.94 88 SER A C 1
ATOM 688 O O . SER A 1 88 ? -6.125 1.264 -3.644 1.00 89.94 88 SER A O 1
ATOM 690 N N . PHE A 1 89 ? -3.894 1.147 -3.297 1.00 89.38 89 PHE A N 1
ATOM 691 C CA . PHE A 1 89 ? -3.471 2.280 -4.108 1.00 89.38 89 PHE A CA 1
ATOM 692 C C . PHE A 1 89 ? -2.538 1.740 -5.178 1.00 89.38 89 PHE A C 1
ATOM 694 O O . PHE A 1 89 ? -1.373 1.462 -4.915 1.00 89.38 89 PHE A O 1
ATOM 701 N N . VAL A 1 90 ? -3.113 1.508 -6.353 1.00 85.25 90 VAL A N 1
ATOM 702 C CA . VAL A 1 90 ? -2.423 0.932 -7.501 1.00 85.25 90 VAL A CA 1
ATOM 703 C C . VAL A 1 90 ? -2.509 1.966 -8.608 1.00 85.25 90 VAL A C 1
ATOM 705 O O . VAL A 1 90 ? -3.577 2.148 -9.194 1.00 85.25 90 VAL A O 1
ATOM 708 N N . GLU A 1 91 ? -1.420 2.694 -8.826 1.00 82.06 91 GLU A N 1
ATOM 709 C CA . GLU A 1 91 ? -1.364 3.794 -9.785 1.00 82.06 91 GLU A CA 1
ATOM 710 C C . GLU A 1 91 ? -0.289 3.544 -10.831 1.00 82.06 91 GLU A C 1
ATOM 712 O O . GLU A 1 91 ? 0.817 3.094 -10.533 1.00 82.06 91 GLU A O 1
ATOM 717 N N . GLN A 1 92 ? -0.644 3.841 -12.077 1.00 79.56 92 GLN A N 1
ATOM 718 C CA . GLN A 1 92 ? 0.321 3.842 -13.154 1.00 79.56 92 GLN A CA 1
ATOM 719 C C . GLN A 1 92 ? 1.142 5.132 -13.055 1.00 79.56 92 GLN A C 1
ATOM 721 O O . GLN A 1 92 ? 0.580 6.225 -13.152 1.00 79.56 92 GLN A O 1
ATOM 726 N N . ASN A 1 93 ? 2.446 5.011 -12.831 1.00 72.69 93 ASN A N 1
ATOM 727 C CA . ASN A 1 93 ? 3.380 6.127 -12.815 1.00 72.69 93 ASN A CA 1
ATOM 728 C C . ASN A 1 93 ? 4.682 5.696 -13.501 1.00 72.69 93 ASN A C 1
ATOM 730 O O . ASN A 1 93 ? 5.409 4.842 -12.993 1.00 72.69 93 ASN A O 1
ATOM 734 N N . ASP A 1 94 ? 4.939 6.273 -14.675 1.00 63.91 94 ASP A N 1
ATOM 735 C CA . ASP A 1 94 ? 6.174 6.047 -15.434 1.00 63.91 94 ASP A CA 1
ATOM 736 C C . ASP A 1 94 ? 7.372 6.775 -14.807 1.00 63.91 94 ASP A C 1
ATOM 738 O O . ASP A 1 94 ? 8.520 6.381 -15.028 1.00 63.91 94 ASP A O 1
ATOM 742 N N . ASP A 1 95 ? 7.111 7.795 -13.987 1.00 61.97 95 ASP A N 1
ATOM 743 C CA . ASP A 1 95 ? 8.134 8.493 -13.229 1.00 61.97 95 ASP A CA 1
ATOM 744 C C . ASP A 1 95 ? 8.342 7.781 -11.883 1.00 61.97 95 ASP A C 1
ATOM 746 O O . ASP A 1 95 ? 7.410 7.537 -11.111 1.00 61.97 95 ASP A O 1
ATOM 750 N N . ALA A 1 96 ? 9.592 7.418 -11.583 1.00 61.31 96 ALA A N 1
ATOM 751 C CA . ALA A 1 96 ? 9.944 6.944 -10.250 1.00 61.31 96 ALA A CA 1
ATOM 752 C C . ALA A 1 96 ? 9.615 8.043 -9.231 1.00 61.31 96 ALA A C 1
ATOM 754 O O . ALA A 1 96 ? 9.933 9.202 -9.492 1.00 61.31 96 ALA A O 1
ATOM 755 N N . ILE A 1 97 ? 9.051 7.673 -8.070 1.00 65.81 97 ILE A N 1
ATOM 756 C CA . ILE A 1 97 ? 8.815 8.605 -6.955 1.00 65.81 97 ILE A CA 1
ATOM 757 C C . ILE A 1 97 ? 10.165 9.218 -6.574 1.00 65.81 97 ILE A C 1
ATOM 759 O O . ILE A 1 97 ? 10.987 8.592 -5.902 1.00 65.81 97 ILE A O 1
ATOM 763 N N . GLY A 1 98 ? 10.421 10.411 -7.101 1.00 60.78 98 GLY A N 1
ATOM 764 C CA . GLY A 1 98 ? 11.779 10.936 -7.241 1.00 60.78 98 GLY A CA 1
ATOM 765 C C . GLY A 1 98 ? 12.099 12.045 -6.249 1.00 60.78 98 GLY A C 1
ATOM 766 O O . GLY A 1 98 ? 13.260 12.424 -6.105 1.00 60.78 98 GLY A O 1
ATOM 767 N N . SER A 1 99 ? 11.080 12.574 -5.565 1.00 73.56 99 SER A N 1
ATOM 768 C CA . SER A 1 99 ? 11.205 13.698 -4.636 1.00 73.56 99 SER A CA 1
ATOM 769 C C . SER A 1 99 ? 10.360 13.518 -3.374 1.00 73.56 99 SER A C 1
ATOM 771 O O . SER A 1 99 ? 9.288 12.908 -3.397 1.00 73.56 99 SER A O 1
ATOM 773 N N . ASP A 1 100 ? 10.817 14.113 -2.271 1.00 77.25 100 ASP A N 1
ATOM 774 C CA . ASP A 1 100 ? 10.082 14.146 -0.999 1.00 77.25 100 ASP A CA 1
ATOM 775 C C . ASP A 1 100 ? 8.717 14.852 -1.126 1.00 77.25 100 ASP A C 1
ATOM 777 O O . ASP A 1 100 ? 7.764 14.501 -0.421 1.00 77.25 100 ASP A O 1
ATOM 781 N N . ASP A 1 101 ? 8.602 15.815 -2.047 1.00 79.69 101 ASP A N 1
ATOM 782 C CA . ASP A 1 101 ? 7.355 16.525 -2.360 1.00 79.69 101 ASP A CA 1
ATOM 783 C C . ASP A 1 101 ? 6.339 15.616 -3.059 1.00 79.69 101 ASP A C 1
ATOM 785 O O . ASP A 1 101 ? 5.138 15.669 -2.783 1.00 79.69 101 ASP A O 1
ATOM 789 N N . GLU A 1 102 ? 6.803 14.732 -3.940 1.00 78.69 102 GLU A N 1
ATOM 790 C CA . GLU A 1 102 ? 5.941 13.736 -4.566 1.00 78.69 102 GLU A CA 1
ATOM 791 C C . GLU A 1 102 ? 5.458 12.710 -3.538 1.00 78.69 102 GLU A C 1
ATOM 793 O O . GLU A 1 102 ? 4.263 12.406 -3.483 1.00 78.69 102 GLU A O 1
ATOM 798 N N . ALA A 1 103 ? 6.351 12.262 -2.649 1.00 80.50 103 ALA A N 1
ATOM 799 C CA . ALA A 1 103 ? 5.981 11.381 -1.551 1.00 80.50 103 ALA A CA 1
ATOM 800 C C . ALA A 1 103 ? 4.975 12.039 -0.586 1.00 80.50 103 ALA A C 1
ATOM 802 O O . ALA A 1 103 ? 4.056 11.363 -0.112 1.00 80.50 103 ALA A O 1
ATOM 803 N N . LEU A 1 104 ? 5.096 13.352 -0.324 1.00 83.81 104 LEU A N 1
ATOM 804 C CA . LEU A 1 104 ? 4.101 14.137 0.426 1.00 83.81 104 LEU A CA 1
ATOM 805 C C . LEU A 1 104 ? 2.738 14.076 -0.250 1.00 83.81 104 LEU A C 1
ATOM 807 O O . LEU A 1 104 ? 1.757 13.657 0.360 1.00 83.81 104 LEU A O 1
ATOM 811 N N . ARG A 1 105 ? 2.696 14.471 -1.525 1.00 83.25 105 ARG A N 1
ATOM 812 C CA . ARG A 1 105 ? 1.460 14.558 -2.301 1.00 83.25 105 ARG A CA 1
ATOM 813 C C . ARG A 1 105 ? 0.731 13.219 -2.328 1.00 83.25 105 ARG A C 1
ATOM 815 O O . ARG A 1 105 ? -0.481 13.176 -2.131 1.00 83.25 105 ARG A O 1
ATOM 822 N N . ILE A 1 106 ? 1.469 12.137 -2.557 1.00 83.19 106 ILE A N 1
ATOM 823 C CA . ILE A 1 106 ? 0.927 10.780 -2.581 1.00 83.19 106 ILE A CA 1
ATOM 824 C C . ILE A 1 106 ? 0.384 10.384 -1.202 1.00 83.19 106 ILE A C 1
ATOM 826 O O . ILE A 1 106 ? -0.739 9.888 -1.096 1.00 83.19 106 ILE A O 1
ATOM 830 N N . THR A 1 107 ? 1.146 10.639 -0.138 1.00 86.44 107 THR A N 1
ATOM 831 C CA . THR A 1 107 ? 0.719 10.327 1.233 1.00 86.44 107 THR A CA 1
ATOM 832 C C . THR A 1 107 ? -0.575 11.064 1.590 1.00 86.44 107 THR A C 1
ATOM 834 O O . THR A 1 107 ? -1.516 10.448 2.088 1.00 86.44 107 THR A O 1
ATOM 837 N N . ASP A 1 108 ? -0.679 12.351 1.250 1.00 85.62 108 ASP A N 1
ATOM 838 C CA . ASP A 1 108 ? -1.889 13.149 1.473 1.00 85.62 108 ASP A CA 1
ATOM 839 C C . ASP A 1 108 ? -3.103 12.595 0.720 1.00 85.62 108 ASP A C 1
ATOM 841 O O . ASP A 1 108 ? -4.214 12.581 1.255 1.00 85.62 108 ASP A O 1
ATOM 845 N N . LEU A 1 109 ? -2.922 12.132 -0.521 1.00 85.25 109 LEU A N 1
ATOM 846 C CA . LEU A 1 109 ? -3.991 11.499 -1.300 1.00 85.25 109 LEU A CA 1
ATOM 847 C C . LEU A 1 109 ? -4.472 10.204 -0.639 1.00 85.25 109 LEU A C 1
ATOM 849 O O . LEU A 1 109 ? -5.681 9.981 -0.529 1.00 85.25 109 LEU A O 1
ATOM 853 N N . ILE A 1 110 ? -3.539 9.382 -0.153 1.00 86.00 110 ILE A N 1
ATOM 854 C CA . ILE A 1 110 ? -3.848 8.142 0.561 1.00 86.00 110 ILE A CA 1
ATOM 855 C C . ILE A 1 110 ? -4.653 8.435 1.827 1.00 86.00 110 ILE A C 1
ATOM 857 O O . ILE A 1 110 ? -5.723 7.860 2.028 1.00 86.00 110 ILE A O 1
ATOM 861 N N . LEU A 1 111 ? -4.188 9.375 2.649 1.00 85.62 111 LEU A N 1
ATOM 862 C CA . LEU A 1 111 ? -4.852 9.756 3.896 1.00 85.62 111 LEU A CA 1
ATOM 863 C C . LEU A 1 111 ? -6.243 10.342 3.650 1.00 85.62 111 LEU A C 1
ATOM 865 O O . LEU A 1 111 ? -7.202 9.942 4.309 1.00 85.62 111 LEU A O 1
ATOM 869 N N . LYS A 1 112 ? -6.391 11.223 2.651 1.00 84.38 112 LYS A N 1
ATOM 870 C CA . LYS A 1 112 ? -7.703 11.745 2.229 1.00 84.38 112 LYS A CA 1
ATOM 871 C C . LYS A 1 112 ? -8.655 10.629 1.818 1.00 84.38 112 LYS A C 1
ATOM 873 O O . LYS A 1 112 ? -9.853 10.738 2.059 1.00 84.38 112 LYS A O 1
ATOM 878 N N . ARG A 1 113 ? -8.154 9.560 1.198 1.00 80.50 113 ARG A N 1
ATOM 879 C CA . ARG A 1 113 ? -8.981 8.414 0.804 1.00 80.50 113 ARG A CA 1
ATOM 880 C C . ARG A 1 113 ? -9.344 7.521 1.990 1.00 80.50 113 ARG A C 1
ATOM 882 O O . ARG A 1 113 ? -10.450 6.995 2.013 1.00 80.50 113 ARG A O 1
ATOM 889 N N . LEU A 1 114 ? -8.442 7.362 2.960 1.00 82.44 114 LEU A N 1
ATOM 890 C CA . LEU A 1 114 ? -8.674 6.561 4.166 1.00 82.44 114 LEU A CA 1
ATOM 891 C C . LEU A 1 114 ? -9.666 7.223 5.132 1.00 82.44 114 LEU A C 1
ATOM 893 O O . LEU A 1 114 ? -10.540 6.543 5.664 1.00 82.44 114 LEU A O 1
ATOM 897 N N . PHE A 1 115 ? -9.552 8.536 5.339 1.00 80.75 115 PHE A N 1
ATOM 898 C CA . PHE A 1 115 ? -10.337 9.270 6.341 1.00 80.75 115 PHE A CA 1
ATOM 899 C C . PHE A 1 115 ? -11.429 10.174 5.747 1.00 80.75 115 PHE A C 1
ATOM 901 O O . PHE A 1 115 ? -12.219 10.762 6.486 1.00 80.75 115 PHE A O 1
ATOM 908 N N . GLY A 1 116 ? -11.501 10.273 4.417 1.00 67.75 116 GLY A N 1
ATOM 909 C CA . GLY A 1 116 ? -12.333 11.246 3.712 1.00 67.75 116 GLY A CA 1
ATOM 910 C C . GLY A 1 116 ? -11.725 12.653 3.735 1.00 67.75 116 GLY A C 1
ATOM 911 O O . GLY A 1 116 ? -10.891 12.986 4.577 1.00 67.75 116 GLY A O 1
ATOM 912 N N . GLU A 1 117 ? -12.147 13.522 2.809 1.00 54.91 117 GLU A N 1
ATOM 913 C CA . GLU A 1 117 ? -11.855 14.953 2.929 1.00 54.91 117 GLU A CA 1
ATOM 914 C C . GLU A 1 117 ? -12.423 15.451 4.263 1.00 54.91 117 GLU A C 1
ATOM 916 O O . GLU A 1 117 ? -13.641 15.470 4.464 1.00 54.91 117 GLU A O 1
ATOM 921 N N . GLY A 1 118 ? -11.553 15.882 5.177 1.00 41.62 118 GLY A N 1
ATOM 922 C CA . GLY A 1 118 ? -11.972 16.647 6.340 1.00 41.62 118 GLY A CA 1
ATOM 923 C C . GLY A 1 118 ? -12.847 17.819 5.887 1.00 41.62 118 GLY A C 1
ATOM 924 O O . GLY A 1 118 ? -12.351 18.774 5.304 1.00 41.62 118 GLY A O 1
ATOM 925 N N . ARG A 1 119 ? -14.158 17.724 6.144 1.00 40.56 119 ARG A N 1
ATOM 926 C CA . ARG A 1 119 ? -15.179 18.768 5.951 1.00 40.56 119 ARG A CA 1
ATOM 927 C C . ARG A 1 119 ? -15.101 19.513 4.609 1.00 40.56 119 ARG A C 1
ATOM 929 O O . ARG A 1 119 ? -14.647 20.657 4.549 1.00 40.56 119 ARG A O 1
ATOM 936 N N . LYS A 1 120 ? -15.784 18.995 3.586 1.00 35.09 120 LYS A N 1
ATOM 937 C CA . LYS A 1 120 ? -16.489 19.919 2.687 1.00 35.09 120 LYS A CA 1
ATOM 938 C C . LYS A 1 120 ? -17.565 20.631 3.506 1.00 35.09 120 LYS A C 1
ATOM 940 O O . LYS A 1 120 ? -18.534 20.012 3.945 1.00 35.09 120 LYS A O 1
ATOM 945 N N . LYS A 1 121 ? -17.388 21.941 3.727 1.00 38.22 121 LYS A N 1
ATOM 946 C CA . LYS A 1 121 ? -18.541 22.834 3.864 1.00 38.22 121 LYS A CA 1
ATOM 947 C C . LYS A 1 121 ? -19.453 22.510 2.685 1.00 38.22 121 LYS A C 1
ATOM 949 O O . LYS A 1 121 ? -19.000 22.471 1.546 1.00 38.22 121 LYS A O 1
ATOM 954 N N . SER A 1 122 ? -20.691 22.188 3.018 1.00 44.62 122 SER A N 1
ATOM 955 C CA . SER A 1 122 ? -21.800 22.006 2.101 1.00 44.62 122 SER A CA 1
ATOM 956 C C . SER A 1 122 ? -21.784 23.074 1.013 1.00 44.62 122 SER A C 1
ATOM 958 O O . SER A 1 122 ? -22.012 24.237 1.321 1.00 44.62 122 SER A O 1
ATOM 960 N N . ASP A 1 123 ? -21.563 22.655 -0.225 1.00 38.44 123 ASP A N 1
ATOM 961 C CA . ASP A 1 123 ? -22.354 23.140 -1.343 1.00 38.44 123 ASP A CA 1
ATOM 962 C C . ASP A 1 123 ? -22.590 21.968 -2.287 1.00 38.44 123 ASP A C 1
ATOM 964 O O . ASP A 1 123 ? -21.682 21.228 -2.670 1.00 38.44 123 ASP A O 1
ATOM 968 N N . GLY A 1 124 ? -23.876 21.704 -2.489 1.00 48.34 124 GLY A N 1
ATOM 969 C CA . GLY A 1 124 ? -24.368 20.478 -3.073 1.00 48.34 124 GLY A CA 1
ATOM 970 C C . GLY A 1 124 ? -24.136 20.423 -4.570 1.00 48.34 124 GLY A C 1
ATOM 971 O O . GLY A 1 124 ? -24.533 21.326 -5.284 1.00 48.34 124 GLY A O 1
ATOM 972 N N . THR A 1 125 ? -23.610 19.293 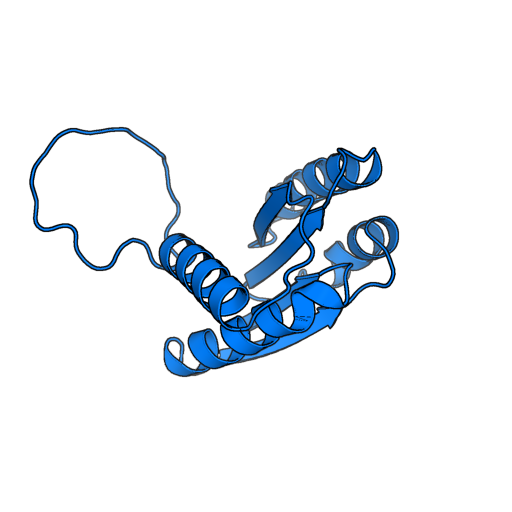-5.021 1.00 43.34 125 THR A N 1
ATOM 973 C CA . THR A 1 125 ? -24.065 18.562 -6.209 1.00 43.34 125 THR A CA 1
ATOM 974 C C . THR A 1 125 ? -23.451 17.175 -6.108 1.00 43.34 125 THR A C 1
ATOM 976 O O . THR A 1 125 ? -22.241 17.034 -5.954 1.00 43.34 125 THR A O 1
ATOM 979 N N . GLY A 1 126 ? -24.311 16.161 -6.062 1.00 42.81 126 GLY A N 1
ATOM 980 C CA . GLY A 1 126 ? -23.921 14.796 -5.754 1.00 42.81 126 GLY A CA 1
ATOM 981 C C . GLY A 1 126 ? -23.191 14.092 -6.890 1.00 42.81 126 GLY A C 1
ATOM 982 O O . GLY A 1 126 ? -23.539 14.246 -8.053 1.00 42.81 126 GLY A O 1
ATOM 983 N N . GLU A 1 127 ? -22.285 13.205 -6.497 1.00 36.19 127 GLU A N 1
ATOM 984 C CA . GLU A 1 127 ? -22.008 11.974 -7.222 1.00 36.19 127 GLU A CA 1
ATOM 985 C C . GLU A 1 127 ? -21.785 10.859 -6.196 1.00 36.19 127 GLU A C 1
ATOM 987 O O . GLU A 1 127 ? -21.004 10.982 -5.250 1.00 36.19 127 GLU A O 1
ATOM 992 N N . LYS A 1 128 ? -22.581 9.795 -6.329 1.00 40.56 128 LYS A N 1
ATOM 993 C CA . LYS A 1 128 ? -22.604 8.640 -5.433 1.00 40.56 128 LYS A CA 1
ATOM 994 C C . LYS A 1 128 ? -21.421 7.729 -5.754 1.00 40.56 128 LYS A C 1
ATOM 996 O O . LYS A 1 128 ? -21.537 6.853 -6.603 1.00 40.56 128 LYS A O 1
ATOM 1001 N N . GLY A 1 129 ? -20.328 7.879 -5.020 1.00 31.97 129 GLY A N 1
ATOM 1002 C CA . GLY A 1 129 ? -19.452 6.750 -4.725 1.00 31.97 129 GLY A CA 1
ATOM 1003 C C . GLY A 1 129 ? -19.850 6.180 -3.368 1.00 31.97 129 GLY A C 1
ATOM 1004 O O . GLY A 1 129 ? -19.909 6.908 -2.379 1.00 31.97 129 GLY A O 1
ATOM 1005 N N . SER A 1 130 ? -20.211 4.900 -3.318 1.00 33.25 130 SER A N 1
ATOM 1006 C CA . SER A 1 130 ? -20.438 4.214 -2.047 1.00 33.25 130 SER A CA 1
ATOM 1007 C C . SER A 1 130 ? -19.070 3.962 -1.417 1.00 33.25 130 SER A C 1
ATOM 1009 O O . SER A 1 130 ? -18.350 3.073 -1.864 1.00 33.25 130 SER A O 1
ATOM 1011 N N . TYR A 1 131 ? -18.688 4.770 -0.430 1.00 46.28 131 TYR A N 1
ATOM 1012 C CA . TYR A 1 131 ? -17.406 4.639 0.258 1.00 46.28 131 TYR A CA 1
ATOM 1013 C C . TYR A 1 131 ? -17.639 4.156 1.684 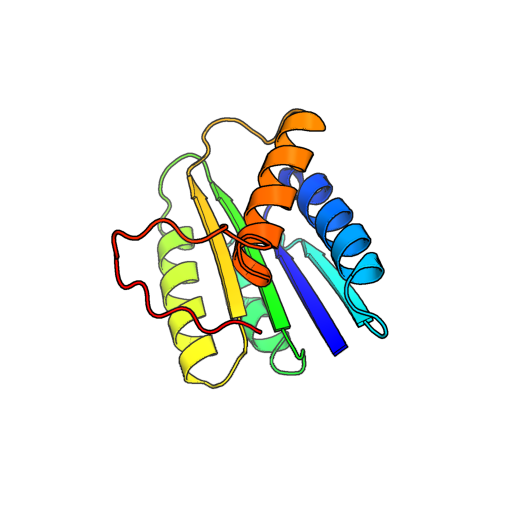1.00 46.28 131 TYR A C 1
ATOM 1015 O O . TYR A 1 131 ? -18.358 4.789 2.456 1.00 46.28 131 TYR A O 1
ATOM 1023 N N . THR A 1 132 ? -17.032 3.023 2.024 1.00 33.00 132 THR A N 1
ATOM 1024 C CA . THR A 1 132 ? -16.933 2.562 3.407 1.00 33.00 132 THR A CA 1
ATOM 1025 C C . THR A 1 132 ? -15.792 3.331 4.064 1.00 33.00 132 THR A C 1
ATOM 1027 O O . THR A 1 132 ? -14.625 3.020 3.839 1.00 33.00 132 THR A O 1
ATOM 1030 N N . THR A 1 133 ? -16.138 4.368 4.821 1.00 42.03 133 THR A N 1
ATOM 1031 C CA . THR A 1 133 ? -15.239 5.030 5.775 1.00 42.03 133 THR A CA 1
ATOM 1032 C C . THR A 1 133 ? -14.813 4.014 6.840 1.00 42.03 133 THR A C 1
ATOM 1034 O O . THR A 1 133 ? -15.639 3.187 7.240 1.00 42.03 133 THR A O 1
ATOM 1037 N N . LEU A 1 134 ? -13.542 4.042 7.262 1.00 47.12 134 LEU A N 1
ATOM 1038 C CA . LEU A 1 134 ? -13.087 3.298 8.446 1.00 47.12 134 LEU A CA 1
ATOM 1039 C C . LEU A 1 134 ? -13.863 3.715 9.703 1.00 47.12 134 LEU A C 1
ATOM 1041 O O . LEU A 1 134 ? -14.173 4.922 9.831 1.00 47.12 134 LEU A O 1
#

Radius of gyration: 15.21 Å; chains: 1; bounding box: 36×38×38 Å

Sequence (134 aa):
MKIAIVTSNASELPVSKRLSEELENQIKPVSISVEVFPSVLELISGLHSFMHFDLVIVLLYYGAESHDVRMLMEKIVEERSAGMKLVSFVEQNDDAIGSDDEALRITDLILKRLFGEGRKKSDGTGEKGSYTTL